Protein AF-A0A4Q5P5F1-F1 (afdb_monomer_lite)

Structure (mmCIF, N/CA/C/O backbone):
data_AF-A0A4Q5P5F1-F1
#
_entry.id   AF-A0A4Q5P5F1-F1
#
loop_
_atom_site.group_PDB
_atom_site.id
_atom_site.type_symbol
_atom_site.label_atom_id
_atom_site.label_alt_id
_atom_site.label_comp_id
_atom_site.label_asym_id
_atom_site.label_entity_id
_atom_site.label_seq_id
_atom_site.pdbx_PDB_ins_code
_atom_site.Cartn_x
_atom_site.Cartn_y
_atom_site.Cartn_z
_atom_site.occupancy
_atom_site.B_iso_or_equiv
_atom_site.auth_seq_id
_atom_site.auth_comp_id
_atom_site.auth_asym_id
_atom_site.auth_atom_id
_atom_site.pdbx_PDB_model_num
ATOM 1 N N . MET A 1 1 ? 15.126 -44.915 -47.347 1.00 36.88 1 MET A N 1
ATOM 2 C CA . MET A 1 1 ? 15.649 -43.570 -47.670 1.00 36.88 1 MET A CA 1
ATOM 3 C C . MET A 1 1 ? 14.589 -42.583 -47.190 1.00 36.88 1 MET A C 1
ATOM 5 O O . MET A 1 1 ? 13.527 -42.533 -47.782 1.00 36.88 1 MET A O 1
ATOM 9 N N . THR A 1 2 ? 14.628 -42.241 -45.898 1.00 42.84 2 THR A N 1
ATOM 10 C CA . THR A 1 2 ? 15.143 -40.966 -45.334 1.00 42.84 2 THR A CA 1
ATOM 11 C C . THR A 1 2 ? 14.173 -39.795 -45.497 1.00 42.84 2 THR A C 1
ATOM 13 O O . THR A 1 2 ? 14.060 -39.258 -46.590 1.00 42.84 2 THR A O 1
ATOM 16 N N . SER A 1 3 ? 13.513 -39.418 -44.395 1.00 47.50 3 SER A N 1
ATOM 17 C CA . SER A 1 3 ? 13.401 -38.039 -43.870 1.00 47.50 3 SER A CA 1
ATOM 18 C C . SER A 1 3 ? 12.331 -38.036 -42.772 1.00 47.50 3 SER A C 1
ATOM 20 O O . SER A 1 3 ? 11.160 -38.248 -43.053 1.00 47.50 3 SER A O 1
ATOM 22 N N . ALA A 1 4 ? 12.690 -38.095 -41.490 1.00 45.75 4 ALA A N 1
ATOM 23 C CA . ALA A 1 4 ? 13.256 -37.010 -40.681 1.00 45.75 4 ALA A CA 1
ATOM 24 C C . ALA A 1 4 ? 12.272 -35.843 -40.477 1.00 45.75 4 ALA A C 1
ATOM 26 O O . ALA A 1 4 ? 12.035 -35.047 -41.375 1.00 45.75 4 ALA A O 1
ATOM 27 N N . CYS A 1 5 ? 11.743 -35.796 -39.252 1.00 48.06 5 CYS A N 1
ATOM 28 C CA . CYS A 1 5 ? 11.515 -34.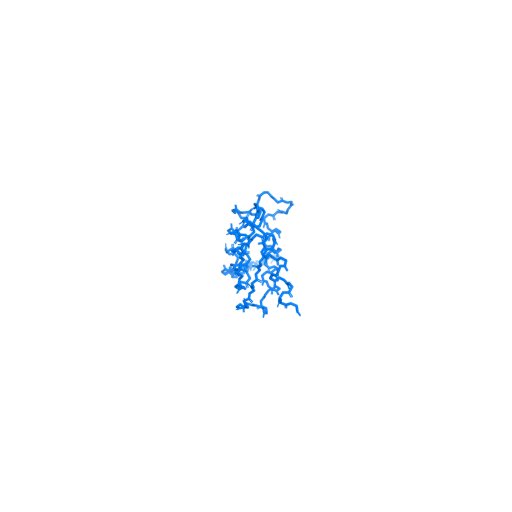615 -38.423 1.00 48.06 5 CYS A CA 1
ATOM 29 C C . CYS A 1 5 ? 10.981 -33.333 -39.078 1.00 48.06 5 CYS A C 1
ATOM 31 O O . CYS A 1 5 ? 11.735 -32.584 -39.687 1.00 48.06 5 CYS A O 1
ATOM 33 N N . ALA A 1 6 ? 9.755 -32.961 -38.707 1.00 47.84 6 ALA A N 1
ATOM 34 C CA . ALA A 1 6 ? 9.478 -31.596 -38.259 1.00 47.84 6 ALA A CA 1
ATOM 35 C C . ALA A 1 6 ? 8.237 -31.594 -37.354 1.00 47.84 6 ALA A C 1
ATOM 37 O O . ALA A 1 6 ? 7.108 -31.442 -37.815 1.00 47.84 6 ALA A O 1
ATOM 38 N N . LEU A 1 7 ? 8.457 -31.768 -36.045 1.00 49.72 7 LEU A N 1
ATOM 39 C CA . LEU A 1 7 ? 7.540 -31.236 -35.041 1.00 49.72 7 LEU A CA 1
ATOM 40 C C . LEU A 1 7 ? 7.530 -29.714 -35.211 1.00 49.72 7 LEU A C 1
ATOM 42 O O . LEU A 1 7 ? 8.457 -29.039 -34.769 1.00 49.72 7 LEU A O 1
ATOM 46 N N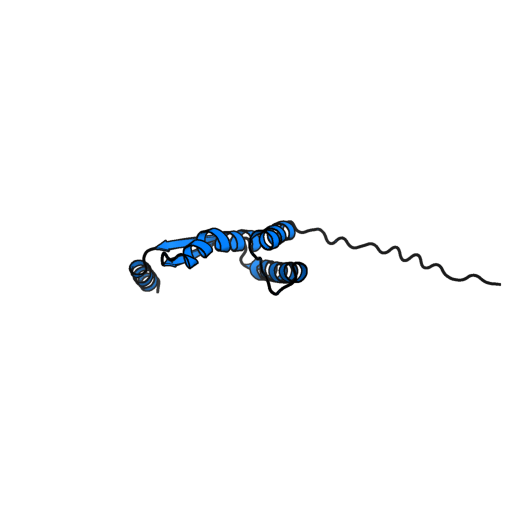 . ILE A 1 8 ? 6.487 -29.165 -35.826 1.00 52.12 8 ILE A N 1
ATOM 47 C CA . ILE A 1 8 ? 6.161 -27.750 -35.653 1.00 52.12 8 ILE A CA 1
ATOM 48 C C . ILE A 1 8 ? 5.269 -27.686 -34.416 1.00 52.12 8 ILE A C 1
ATOM 50 O O . ILE A 1 8 ? 4.043 -27.663 -34.496 1.00 52.12 8 ILE A O 1
ATOM 54 N N . ALA A 1 9 ? 5.907 -27.729 -33.247 1.00 49.53 9 ALA A N 1
ATOM 55 C CA . ALA A 1 9 ? 5.296 -27.246 -32.022 1.00 49.53 9 ALA A CA 1
ATOM 56 C C . ALA A 1 9 ? 5.179 -25.726 -32.172 1.00 49.53 9 ALA A C 1
ATOM 58 O O . ALA A 1 9 ? 6.114 -24.986 -31.877 1.00 49.53 9 ALA A O 1
ATOM 59 N N . ALA A 1 10 ? 4.050 -25.268 -32.716 1.00 53.56 10 ALA A N 1
ATOM 60 C CA . ALA A 1 10 ? 3.675 -23.868 -32.656 1.00 53.56 10 ALA A CA 1
ATOM 61 C C . ALA A 1 10 ? 3.496 -23.522 -31.175 1.00 53.56 10 ALA A C 1
ATOM 63 O O . ALA A 1 10 ? 2.498 -23.873 -30.546 1.00 53.56 10 ALA A O 1
ATOM 64 N N . THR A 1 11 ? 4.518 -22.896 -30.605 1.00 52.44 11 THR A N 1
ATOM 65 C CA . THR A 1 11 ? 4.486 -22.264 -29.296 1.00 52.44 11 THR A CA 1
ATOM 66 C C . THR A 1 11 ? 3.429 -21.171 -29.334 1.00 52.44 11 THR A C 1
ATOM 68 O O . THR A 1 11 ? 3.685 -20.029 -29.709 1.00 52.44 11 THR A O 1
ATOM 71 N N . ALA A 1 12 ? 2.208 -21.527 -28.942 1.00 48.75 12 ALA A N 1
ATOM 72 C CA . ALA A 1 12 ? 1.259 -20.559 -28.440 1.00 48.75 12 ALA A CA 1
ATOM 73 C C . ALA A 1 12 ? 1.913 -19.926 -27.207 1.00 48.75 12 ALA A C 1
ATOM 75 O O . ALA A 1 12 ? 1.920 -20.514 -26.125 1.00 48.75 12 ALA A O 1
ATOM 76 N N . LEU A 1 13 ? 2.530 -18.753 -27.383 1.00 48.81 13 LEU A N 1
ATOM 77 C CA . LEU A 1 13 ? 2.765 -17.860 -26.263 1.00 48.81 13 LEU A CA 1
ATOM 78 C C . LEU A 1 13 ? 1.389 -17.597 -25.661 1.00 48.81 13 LEU A C 1
ATOM 80 O O . LEU A 1 13 ? 0.581 -16.853 -26.213 1.00 48.81 13 LEU A O 1
ATOM 84 N N . LEU A 1 14 ? 1.120 -18.270 -24.547 1.00 44.38 14 LEU A N 1
ATOM 85 C CA . LEU A 1 14 ? 0.078 -17.915 -23.607 1.00 44.38 14 LEU A CA 1
ATOM 86 C C . LEU A 1 14 ? 0.414 -16.506 -23.113 1.00 44.38 14 LEU A C 1
ATOM 88 O O . LEU A 1 14 ? 1.074 -16.334 -22.091 1.00 44.38 14 LEU A O 1
ATOM 92 N N . ALA A 1 15 ? 0.003 -15.489 -23.867 1.00 53.59 15 ALA A N 1
ATOM 93 C CA . ALA A 1 15 ? -0.200 -14.168 -23.316 1.00 53.59 15 ALA A CA 1
ATOM 94 C C . ALA A 1 15 ? -1.322 -14.339 -22.290 1.00 53.59 15 ALA A C 1
ATOM 96 O O . ALA A 1 15 ? -2.503 -14.366 -22.638 1.00 53.59 15 ALA A O 1
ATOM 97 N N . ALA A 1 16 ? -0.936 -14.579 -21.034 1.00 52.88 16 ALA A N 1
ATOM 98 C CA . ALA A 1 16 ? -1.862 -14.506 -19.923 1.00 52.88 16 ALA A CA 1
ATOM 99 C C . ALA A 1 16 ? -2.575 -13.148 -20.033 1.00 52.88 16 ALA A C 1
ATOM 101 O O . ALA A 1 16 ? -1.907 -12.146 -20.308 1.00 52.88 16 ALA A O 1
ATOM 102 N N . PRO A 1 17 ? -3.910 -13.101 -19.909 1.00 46.19 17 PRO A N 1
ATOM 103 C CA . PRO A 1 17 ? -4.631 -11.845 -20.011 1.00 46.19 17 PRO A CA 1
ATOM 104 C C . PRO A 1 17 ? -4.048 -10.886 -18.975 1.00 46.19 17 PRO A C 1
ATOM 106 O O . PRO A 1 17 ? -4.037 -11.212 -17.788 1.00 46.19 17 PRO A O 1
ATOM 109 N N . ALA A 1 18 ? -3.535 -9.741 -19.433 1.00 50.78 18 ALA A N 1
ATOM 110 C CA . ALA A 1 18 ? -3.104 -8.673 -18.544 1.00 50.78 18 ALA A CA 1
ATOM 111 C C . ALA A 1 18 ? -4.305 -8.314 -17.668 1.00 50.78 18 ALA A C 1
ATOM 113 O O . ALA A 1 18 ? -5.340 -7.864 -18.177 1.00 50.78 18 ALA A O 1
ATOM 114 N N . LYS A 1 19 ? -4.215 -8.595 -16.369 1.00 65.06 19 LYS A N 1
ATOM 115 C CA . LYS A 1 19 ? -5.280 -8.212 -15.450 1.00 65.06 19 LYS A CA 1
ATOM 116 C C . LYS A 1 19 ? -5.225 -6.695 -15.318 1.00 65.06 19 LYS A C 1
ATOM 118 O O . LYS A 1 19 ? -4.144 -6.118 -15.289 1.00 65.06 19 LYS A O 1
ATOM 123 N N . ALA A 1 20 ? -6.378 -6.032 -15.243 1.00 62.62 20 ALA A N 1
ATOM 124 C CA . ALA A 1 20 ? -6.428 -4.581 -15.031 1.00 62.62 20 ALA A CA 1
ATOM 125 C C . ALA A 1 20 ? -5.612 -4.149 -13.791 1.00 62.62 20 ALA A C 1
ATOM 127 O O . ALA A 1 20 ? -5.021 -3.072 -13.780 1.00 62.62 20 ALA A O 1
ATOM 128 N N . ASP A 1 21 ? -5.514 -5.039 -12.801 1.00 73.75 21 ASP A N 1
ATOM 129 C CA . ASP A 1 21 ? -4.716 -4.870 -11.586 1.00 73.75 21 ASP A CA 1
ATOM 130 C C . ASP A 1 21 ? -3.200 -4.785 -11.874 1.00 73.75 21 ASP A C 1
ATOM 132 O O . ASP A 1 21 ? -2.485 -4.042 -11.203 1.00 73.75 21 ASP A O 1
ATOM 136 N N . ASP A 1 22 ? -2.707 -5.449 -12.927 1.00 83.94 22 ASP A N 1
ATOM 137 C CA . ASP A 1 22 ? -1.284 -5.457 -13.293 1.00 83.94 22 ASP A CA 1
ATOM 138 C C . ASP A 1 22 ? -0.819 -4.083 -13.788 1.00 83.94 22 ASP A C 1
ATOM 140 O O . ASP A 1 22 ? 0.292 -3.653 -13.483 1.00 83.94 22 ASP A O 1
ATOM 144 N N . ALA A 1 23 ? -1.671 -3.357 -14.519 1.00 91.69 23 ALA A N 1
ATOM 145 C CA . ALA A 1 23 ? -1.350 -2.016 -15.006 1.00 91.69 23 ALA A CA 1
ATOM 146 C C . ALA A 1 23 ? -1.255 -1.001 -13.855 1.00 91.69 23 ALA A C 1
ATOM 148 O O . ALA A 1 23 ? -0.365 -0.147 -13.844 1.00 91.69 23 ALA A O 1
ATOM 149 N N . THR A 1 24 ? -2.145 -1.118 -12.866 1.00 93.75 24 THR A N 1
ATOM 150 C CA . THR A 1 24 ? -2.116 -0.303 -11.646 1.00 93.75 24 THR A CA 1
ATOM 151 C C . THR A 1 24 ? -0.855 -0.584 -10.836 1.00 93.75 24 THR A C 1
ATOM 153 O O . THR A 1 24 ? -0.148 0.352 -10.467 1.00 93.75 24 THR A O 1
ATOM 156 N N . ILE A 1 25 ? -0.527 -1.859 -10.609 1.00 95.62 25 ILE A N 1
ATOM 157 C CA . ILE A 1 25 ? 0.691 -2.259 -9.894 1.00 95.62 25 ILE A CA 1
ATOM 158 C C . ILE A 1 25 ? 1.938 -1.746 -10.623 1.00 95.62 25 ILE A C 1
ATOM 160 O O . ILE A 1 25 ? 2.809 -1.137 -10.001 1.00 95.62 25 ILE A O 1
ATOM 164 N N . GLN A 1 26 ? 2.008 -1.929 -11.943 1.00 95.69 26 GLN A N 1
ATOM 165 C CA . GLN A 1 26 ? 3.153 -1.502 -12.745 1.00 95.69 26 GLN A CA 1
ATOM 166 C C . GLN A 1 26 ? 3.377 0.013 -12.661 1.00 95.69 26 GLN A C 1
ATOM 168 O O . GLN A 1 26 ? 4.510 0.457 -12.487 1.00 95.69 26 GLN A O 1
ATOM 173 N N . LYS A 1 27 ? 2.301 0.810 -12.698 1.00 96.31 27 LYS A N 1
ATOM 174 C CA . LYS A 1 27 ? 2.373 2.265 -12.508 1.00 96.31 27 LYS A CA 1
ATOM 175 C C . LYS A 1 27 ? 3.040 2.628 -11.179 1.00 96.31 27 LYS A C 1
ATOM 177 O O . LYS A 1 27 ? 3.933 3.468 -11.179 1.00 96.31 27 LYS A O 1
ATOM 182 N N . TRP A 1 28 ? 2.636 2.003 -10.072 1.00 97.69 28 TRP A N 1
ATOM 183 C CA . TRP A 1 28 ? 3.210 2.282 -8.749 1.00 97.69 28 TRP A CA 1
ATOM 184 C C . TRP A 1 28 ? 4.672 1.837 -8.628 1.00 97.69 28 TRP A C 1
ATOM 186 O O . TRP A 1 28 ? 5.489 2.570 -8.067 1.00 97.69 28 TRP A O 1
ATOM 196 N N . ILE A 1 29 ? 5.027 0.690 -9.219 1.00 97.50 29 ILE A N 1
ATOM 197 C CA . ILE A 1 29 ? 6.422 0.229 -9.317 1.00 97.50 29 ILE A CA 1
ATOM 198 C C . ILE A 1 29 ? 7.283 1.251 -10.056 1.00 97.50 29 ILE A C 1
ATOM 200 O O . ILE A 1 29 ? 8.415 1.511 -9.649 1.00 97.50 29 ILE A O 1
ATOM 204 N N . ASP A 1 30 ? 6.769 1.811 -11.149 1.00 96.50 30 ASP A N 1
ATOM 205 C CA . ASP A 1 30 ? 7.527 2.727 -11.997 1.00 96.50 30 ASP A CA 1
ATOM 206 C C . ASP A 1 30 ? 7.614 4.146 -11.430 1.00 96.50 30 ASP A C 1
ATOM 208 O O . ASP A 1 30 ? 8.610 4.822 -11.688 1.00 96.50 30 ASP A O 1
ATOM 212 N N . SER A 1 31 ? 6.603 4.601 -10.679 1.00 96.12 31 SER A N 1
ATOM 213 C CA . SER A 1 31 ? 6.534 5.981 -10.189 1.00 96.12 31 SER A CA 1
ATOM 214 C C . SER A 1 31 ? 7.011 6.179 -8.755 1.00 96.12 31 SER A C 1
ATOM 216 O O . SER A 1 31 ? 7.598 7.216 -8.474 1.00 96.12 31 SER A O 1
ATOM 218 N N . GLU A 1 32 ? 6.724 5.238 -7.853 1.00 97.00 32 GLU A N 1
ATOM 219 C CA . GLU A 1 32 ? 6.850 5.467 -6.405 1.00 97.00 32 GLU A CA 1
ATOM 220 C C . GLU A 1 32 ? 7.803 4.483 -5.724 1.00 97.00 32 GLU A C 1
ATOM 222 O O . GLU A 1 32 ? 8.580 4.869 -4.860 1.00 97.00 32 GLU A O 1
ATOM 227 N N . PHE A 1 33 ? 7.801 3.209 -6.121 1.00 96.19 33 PHE A N 1
ATOM 228 C CA . PHE A 1 33 ? 8.563 2.170 -5.414 1.00 96.19 33 PHE A CA 1
ATOM 229 C C . PHE A 1 33 ? 10.012 2.028 -5.900 1.00 96.19 33 PHE A C 1
ATOM 231 O O . PHE A 1 33 ? 10.561 0.925 -5.942 1.00 96.19 33 PHE A O 1
ATOM 238 N N . GLN A 1 34 ? 10.643 3.145 -6.277 1.00 96.19 34 GLN A N 1
ATOM 239 C CA . GLN A 1 34 ? 12.053 3.203 -6.667 1.00 96.19 34 GLN A CA 1
ATOM 240 C C . GLN A 1 34 ? 12.845 4.186 -5.792 1.00 96.19 34 GLN A C 1
ATOM 242 O O . GLN A 1 34 ? 12.338 5.261 -5.476 1.00 96.19 34 GLN A O 1
ATOM 247 N N . PRO A 1 35 ? 14.117 3.881 -5.469 1.00 96.44 35 PRO A N 1
ATOM 248 C CA . PRO A 1 35 ? 14.870 2.677 -5.841 1.00 96.44 35 PRO A CA 1
ATOM 249 C C . PRO A 1 35 ? 14.456 1.441 -5.025 1.00 96.44 35 PRO A C 1
ATOM 251 O O . PRO A 1 35 ? 14.023 1.559 -3.884 1.00 96.44 35 PRO A O 1
ATOM 254 N N . SER A 1 36 ? 14.637 0.247 -5.593 1.00 96.69 36 SER A N 1
ATOM 255 C CA . SER A 1 36 ? 14.357 -1.023 -4.913 1.00 96.69 36 SER A CA 1
ATOM 256 C C . SER A 1 36 ? 15.518 -2.004 -5.047 1.00 96.69 36 SER A C 1
ATOM 258 O O . SER A 1 36 ? 16.260 -1.990 -6.029 1.00 96.69 36 SER A O 1
ATOM 260 N N . THR A 1 37 ? 15.662 -2.881 -4.053 1.00 97.38 37 THR A N 1
ATOM 261 C CA . THR A 1 37 ? 16.573 -4.033 -4.108 1.00 97.38 37 THR A CA 1
ATOM 262 C C . THR A 1 37 ? 16.042 -5.146 -5.010 1.00 97.38 37 THR A C 1
ATOM 264 O O . THR A 1 37 ? 16.817 -5.985 -5.468 1.00 97.38 37 THR A O 1
ATOM 267 N N . LEU A 1 38 ? 14.734 -5.158 -5.279 1.00 97.38 38 LEU A N 1
ATOM 268 C CA . LEU A 1 38 ? 14.084 -6.114 -6.165 1.00 97.38 38 LEU A CA 1
ATOM 269 C C . LEU A 1 38 ? 14.074 -5.605 -7.607 1.00 97.38 38 LEU A C 1
ATOM 271 O O . LEU A 1 38 ? 13.838 -4.423 -7.876 1.00 97.38 38 LEU A O 1
ATOM 275 N N . SER A 1 39 ? 14.232 -6.525 -8.562 1.00 97.38 39 SER A N 1
ATOM 276 C CA . SER A 1 39 ? 13.970 -6.214 -9.967 1.00 97.38 39 SER A CA 1
ATOM 277 C C . SER A 1 39 ? 12.500 -5.813 -10.154 1.00 97.38 39 SER A C 1
ATOM 279 O O . SER A 1 39 ? 11.633 -6.261 -9.404 1.00 97.38 39 SER A O 1
ATOM 281 N N . LYS A 1 40 ? 12.175 -5.005 -11.172 1.00 96.12 40 LYS A N 1
ATOM 282 C CA . LYS A 1 40 ? 10.771 -4.636 -11.452 1.00 96.12 40 LYS A CA 1
ATOM 283 C C . LYS A 1 40 ? 9.872 -5.858 -11.668 1.00 96.12 40 LYS A C 1
ATOM 285 O O . LYS A 1 40 ? 8.722 -5.857 -11.247 1.00 96.12 40 LYS A O 1
ATOM 290 N N . ALA A 1 41 ? 10.409 -6.913 -12.286 1.00 95.06 41 ALA A N 1
ATOM 291 C CA . ALA A 1 41 ? 9.680 -8.159 -12.494 1.00 95.06 41 ALA A CA 1
ATOM 292 C C . ALA A 1 41 ? 9.373 -8.880 -11.173 1.00 95.06 41 ALA A C 1
ATOM 294 O O . ALA A 1 41 ? 8.309 -9.480 -11.041 1.00 95.06 41 ALA A O 1
ATOM 295 N N . ASP A 1 42 ? 10.278 -8.819 -10.195 1.00 97.38 42 ASP A N 1
ATOM 296 C CA . ASP A 1 42 ? 10.050 -9.428 -8.883 1.00 97.38 42 ASP A CA 1
ATOM 297 C C . ASP A 1 42 ? 9.140 -8.561 -8.008 1.00 97.38 42 ASP A C 1
ATOM 299 O O . ASP A 1 42 ? 8.273 -9.105 -7.334 1.00 97.38 42 ASP A O 1
ATOM 303 N N . GLN A 1 43 ? 9.230 -7.229 -8.107 1.00 97.56 43 GLN A N 1
ATOM 304 C CA . GLN A 1 43 ? 8.256 -6.317 -7.491 1.00 97.56 43 GLN A CA 1
ATOM 305 C C . GLN A 1 43 ? 6.836 -6.568 -8.015 1.00 97.56 43 GLN A C 1
ATOM 307 O O . GLN A 1 43 ? 5.889 -6.600 -7.233 1.00 97.56 43 GLN A O 1
ATOM 312 N N . LEU A 1 44 ? 6.680 -6.789 -9.326 1.00 96.19 44 LEU A N 1
ATOM 313 C CA . LEU A 1 44 ? 5.380 -7.099 -9.923 1.00 96.19 44 LEU A CA 1
ATOM 314 C C . LEU A 1 44 ? 4.805 -8.395 -9.346 1.00 96.19 44 LEU A C 1
ATOM 316 O O . LEU A 1 44 ? 3.650 -8.410 -8.935 1.00 96.19 44 LEU A O 1
ATOM 320 N N . LYS A 1 45 ? 5.613 -9.458 -9.249 1.00 96.00 45 LYS A N 1
ATOM 321 C CA . LYS A 1 45 ? 5.181 -10.729 -8.645 1.00 96.00 45 LYS A CA 1
ATOM 322 C C . LYS A 1 45 ? 4.800 -10.567 -7.174 1.00 96.00 45 LYS A C 1
ATOM 324 O O . LYS A 1 45 ? 3.784 -11.117 -6.758 1.00 96.00 45 LYS A O 1
ATOM 329 N N . GLU A 1 46 ? 5.593 -9.821 -6.406 1.00 96.69 46 GLU A N 1
ATOM 330 C CA . GLU A 1 46 ? 5.344 -9.557 -4.984 1.00 96.69 46 GLU A CA 1
ATOM 331 C C . GLU A 1 46 ? 4.009 -8.829 -4.792 1.00 96.69 46 GLU A C 1
ATOM 333 O O . GLU A 1 46 ? 3.154 -9.260 -4.021 1.00 96.69 46 GLU A O 1
ATOM 338 N N . LEU A 1 47 ? 3.775 -7.761 -5.557 1.00 96.25 47 LEU A N 1
ATOM 339 C CA . LEU A 1 47 ? 2.548 -6.974 -5.456 1.00 96.25 47 LEU A CA 1
ATOM 340 C C . LEU A 1 47 ? 1.327 -7.702 -6.033 1.00 96.25 47 LEU A C 1
ATOM 342 O O . LEU A 1 47 ? 0.223 -7.526 -5.524 1.00 96.25 47 LEU A O 1
ATOM 346 N N . GLN A 1 48 ? 1.501 -8.570 -7.032 1.00 95.69 48 GLN A N 1
ATOM 347 C CA . GLN A 1 48 ? 0.445 -9.478 -7.497 1.00 95.69 48 GLN A CA 1
ATOM 348 C C . GLN A 1 48 ? 0.069 -10.501 -6.422 1.00 95.69 48 GLN A C 1
ATOM 350 O O . GLN A 1 48 ? -1.116 -10.767 -6.208 1.00 95.69 48 GLN A O 1
ATOM 355 N N . TRP A 1 49 ? 1.059 -11.074 -5.730 1.00 95.81 49 TRP A N 1
ATOM 356 C CA . TRP A 1 49 ? 0.816 -11.944 -4.581 1.00 95.81 49 TRP A CA 1
ATOM 357 C C . TRP A 1 49 ? 0.078 -11.188 -3.472 1.00 95.81 49 TRP A C 1
ATOM 359 O O . TRP A 1 49 ? -0.919 -11.692 -2.952 1.00 95.81 49 TRP A O 1
ATOM 369 N N . TYR A 1 50 ? 0.505 -9.962 -3.175 1.00 96.06 50 TYR A N 1
ATOM 370 C CA . TYR A 1 50 ? -0.112 -9.105 -2.169 1.00 96.06 50 TYR A CA 1
ATOM 371 C C . TYR A 1 50 ? -1.574 -8.767 -2.498 1.00 96.06 50 TYR A C 1
ATOM 373 O O . TYR A 1 50 ? -2.460 -8.973 -1.668 1.00 96.06 50 TYR A O 1
ATOM 381 N N . ALA A 1 51 ? -1.852 -8.328 -3.730 1.00 95.56 51 ALA A N 1
ATOM 382 C CA . ALA A 1 51 ? -3.207 -8.047 -4.205 1.00 95.56 51 ALA A CA 1
ATOM 383 C C . ALA A 1 51 ? -4.104 -9.289 -4.117 1.00 95.56 51 ALA A C 1
ATOM 385 O O . ALA A 1 51 ? -5.235 -9.211 -3.636 1.00 95.56 51 ALA A O 1
ATOM 386 N N . LYS A 1 52 ? -3.576 -10.458 -4.503 1.00 95.19 52 LYS A N 1
ATOM 387 C CA . LYS A 1 52 ? -4.292 -11.733 -4.403 1.00 95.19 52 LYS A CA 1
ATOM 388 C C . LYS A 1 52 ? -4.613 -12.105 -2.955 1.00 95.19 52 LYS A C 1
ATOM 390 O O . LYS A 1 52 ? -5.716 -12.557 -2.669 1.00 95.19 52 LYS A O 1
ATOM 395 N N . ALA A 1 53 ? -3.671 -11.917 -2.033 1.00 96.38 53 ALA A N 1
ATOM 396 C CA . ALA A 1 53 ? -3.894 -12.181 -0.612 1.00 96.38 53 ALA A CA 1
ATOM 397 C C . ALA A 1 53 ? -4.982 -11.269 -0.014 1.00 96.38 53 ALA A C 1
ATOM 399 O O . ALA A 1 53 ? -5.686 -11.676 0.910 1.00 96.38 53 ALA A O 1
ATOM 400 N N . ALA A 1 54 ? -5.149 -10.065 -0.565 1.00 96.31 54 ALA A N 1
ATOM 401 C CA . ALA A 1 54 ? -6.160 -9.105 -0.140 1.00 96.31 54 ALA A CA 1
ATOM 402 C C . ALA A 1 54 ? -7.559 -9.338 -0.748 1.00 96.31 54 ALA A C 1
ATOM 404 O O . ALA A 1 54 ? -8.518 -8.725 -0.278 1.00 96.31 54 ALA A O 1
ATOM 405 N N . GLU A 1 55 ? -7.713 -10.229 -1.739 1.00 95.62 55 GLU A N 1
ATOM 406 C CA . GLU A 1 55 ? -8.993 -10.499 -2.422 1.00 95.62 55 GLU A CA 1
ATOM 407 C C . GLU A 1 55 ? -10.191 -10.718 -1.469 1.00 95.62 55 GLU A C 1
ATOM 409 O O . GLU A 1 55 ? -11.242 -10.122 -1.726 1.00 95.62 55 GLU A O 1
ATOM 414 N N . PRO A 1 56 ? -10.082 -11.482 -0.356 1.00 97.25 56 PRO A N 1
ATOM 415 C CA . PRO A 1 56 ? -11.204 -11.700 0.566 1.00 97.25 56 PRO A CA 1
ATOM 416 C C . PRO A 1 56 ? -11.707 -10.432 1.266 1.00 97.25 56 PRO A C 1
ATOM 418 O O . PRO A 1 56 ? -12.818 -10.419 1.790 1.00 97.25 56 PRO A O 1
ATOM 421 N N . PHE A 1 57 ? -10.892 -9.378 1.295 1.00 97.06 57 PHE A N 1
ATOM 422 C CA . PHE A 1 57 ? -11.164 -8.133 2.009 1.00 97.06 57 PHE A CA 1
ATOM 423 C C . PHE A 1 57 ? -11.534 -6.985 1.068 1.00 97.06 57 PHE A C 1
ATOM 425 O O . PHE A 1 57 ? -11.721 -5.853 1.513 1.00 97.06 57 PHE A O 1
ATOM 432 N N . LYS A 1 58 ? -11.649 -7.240 -0.237 1.00 95.31 58 LYS A N 1
ATOM 433 C CA . LYS A 1 58 ? -11.991 -6.206 -1.216 1.00 95.31 58 LYS A CA 1
ATOM 434 C C . LYS A 1 58 ? -13.311 -5.519 -0.847 1.00 95.31 58 LYS A C 1
ATOM 436 O O . LYS A 1 58 ? -14.324 -6.173 -0.611 1.00 95.31 58 LYS A O 1
ATOM 441 N N . GLY A 1 59 ? -13.303 -4.188 -0.812 1.00 95.12 59 GLY A N 1
ATOM 442 C CA . GLY A 1 59 ? -14.441 -3.367 -0.391 1.00 95.12 59 GLY A CA 1
ATOM 443 C C . GLY A 1 59 ? -14.568 -3.147 1.121 1.00 95.12 59 GLY A C 1
ATOM 444 O O . GLY A 1 59 ? -15.403 -2.336 1.519 1.00 95.12 59 GLY A O 1
ATOM 445 N N . MET A 1 60 ? -13.743 -3.801 1.947 1.00 97.88 60 MET A N 1
ATOM 446 C CA . MET A 1 60 ? -13.645 -3.517 3.381 1.00 97.88 60 MET A CA 1
ATOM 447 C C . MET A 1 60 ? -13.200 -2.073 3.609 1.00 97.88 60 MET A C 1
ATOM 449 O O . MET A 1 60 ? -12.374 -1.544 2.865 1.00 97.88 60 MET A O 1
ATOM 453 N N . GLU A 1 61 ? -13.742 -1.447 4.649 1.00 97.62 61 GLU A N 1
ATOM 454 C CA . GLU A 1 61 ? -13.372 -0.099 5.069 1.00 97.62 61 GLU A CA 1
ATOM 455 C C . GLU A 1 61 ? -12.468 -0.179 6.295 1.00 97.62 61 GLU A C 1
ATOM 457 O O . GLU A 1 61 ? -12.831 -0.769 7.312 1.00 97.62 61 GLU A O 1
ATOM 462 N N . ILE A 1 62 ? -11.275 0.402 6.182 1.00 96.12 62 ILE A N 1
ATOM 463 C CA . ILE A 1 62 ? -10.296 0.494 7.264 1.00 96.12 62 ILE A CA 1
ATOM 464 C C . ILE A 1 62 ? -10.055 1.974 7.544 1.00 96.12 62 ILE A C 1
ATOM 466 O O . ILE A 1 62 ? -9.783 2.749 6.626 1.00 96.12 62 ILE A O 1
ATOM 470 N N . ASN A 1 63 ? -10.125 2.356 8.817 1.00 94.50 63 ASN A N 1
ATOM 471 C CA . ASN A 1 63 ? -9.755 3.689 9.274 1.00 94.50 63 ASN A CA 1
ATOM 472 C C . ASN A 1 63 ? -8.450 3.598 10.064 1.00 94.50 63 ASN A C 1
ATOM 474 O O . ASN A 1 63 ? -8.362 2.841 11.029 1.00 94.50 63 ASN A O 1
ATOM 478 N N . VAL A 1 64 ? -7.460 4.382 9.659 1.00 94.56 64 VAL A N 1
ATOM 479 C CA . VAL A 1 64 ? -6.177 4.545 10.343 1.00 94.56 64 VAL A CA 1
ATOM 480 C C . VAL A 1 64 ? -6.072 5.986 10.807 1.00 94.56 64 VAL A C 1
ATOM 482 O O . VAL A 1 64 ? -6.473 6.913 10.103 1.00 94.56 64 VAL A O 1
ATOM 485 N N . VAL A 1 65 ? -5.547 6.170 12.010 1.00 93.69 65 VAL A N 1
ATOM 486 C CA . VAL A 1 65 ? -5.281 7.482 12.586 1.00 93.69 65 VAL A CA 1
ATOM 487 C C . VAL A 1 65 ? -3.829 7.499 13.023 1.00 93.69 65 VAL A C 1
ATOM 489 O O . VAL A 1 65 ? -3.408 6.604 13.754 1.00 93.69 65 VAL A O 1
ATOM 492 N N . SER A 1 66 ? -3.091 8.516 12.596 1.00 94.75 66 SER A N 1
ATOM 493 C CA . SER A 1 66 ? -1.687 8.692 12.963 1.00 94.75 66 SER A CA 1
ATOM 494 C C . SER A 1 66 ? -1.403 10.115 13.434 1.00 94.75 66 SER A C 1
ATOM 496 O O . SER A 1 66 ? -2.175 11.043 13.183 1.00 94.75 66 SER A O 1
ATOM 498 N N . GLU A 1 67 ? -0.271 10.290 14.113 1.00 95.62 67 GLU A N 1
ATOM 499 C CA . GLU A 1 67 ? 0.249 11.612 14.461 1.00 95.62 67 GLU A CA 1
ATOM 500 C C . GLU A 1 67 ? 0.635 12.405 13.200 1.00 95.62 67 GLU A C 1
ATOM 502 O O . GLU A 1 67 ? 1.067 11.834 12.197 1.00 95.62 67 GLU A O 1
ATOM 507 N N . THR A 1 68 ? 0.535 13.729 13.256 1.00 95.25 68 THR A N 1
ATOM 508 C CA . THR A 1 68 ? 0.972 14.642 12.195 1.00 95.25 68 THR A CA 1
ATOM 509 C C . THR A 1 68 ? 2.498 14.785 12.180 1.00 95.25 68 THR A C 1
ATOM 511 O O . THR A 1 68 ? 3.052 15.761 12.679 1.00 95.25 68 THR A O 1
ATOM 514 N N . ILE A 1 69 ? 3.178 13.818 11.565 1.00 95.44 69 ILE A N 1
ATOM 515 C CA . ILE A 1 69 ? 4.608 13.881 11.232 1.00 95.44 69 ILE A CA 1
ATOM 516 C C . ILE A 1 69 ? 4.810 13.622 9.738 1.00 95.44 69 ILE A C 1
ATOM 518 O O . ILE A 1 69 ? 3.972 13.002 9.083 1.00 95.44 69 ILE A O 1
ATOM 522 N N . THR A 1 70 ? 5.947 14.054 9.196 1.00 97.25 70 THR A N 1
ATOM 523 C CA . THR A 1 70 ? 6.243 13.985 7.753 1.00 97.25 70 THR A CA 1
ATOM 524 C C . THR A 1 70 ? 6.144 12.571 7.175 1.00 97.25 70 THR A C 1
ATOM 526 O O . THR A 1 70 ? 5.669 12.395 6.054 1.00 97.25 70 THR A O 1
ATOM 529 N N . THR A 1 71 ? 6.533 11.547 7.939 1.00 97.25 71 THR A N 1
ATOM 530 C CA . THR A 1 71 ? 6.393 10.143 7.523 1.00 97.25 71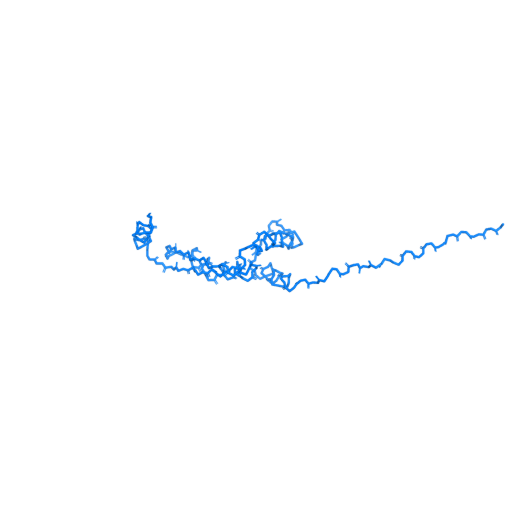 THR A CA 1
ATOM 531 C C . THR A 1 71 ? 4.927 9.754 7.344 1.00 97.25 71 THR A C 1
ATOM 533 O O . THR A 1 71 ? 4.553 9.222 6.302 1.00 97.25 71 THR A O 1
ATOM 536 N N . HIS A 1 72 ? 4.071 10.077 8.314 1.00 97.50 72 HIS A N 1
ATOM 537 C CA . HIS A 1 72 ? 2.648 9.750 8.236 1.00 97.50 72 HIS A CA 1
ATOM 538 C C . HIS A 1 72 ? 1.919 10.589 7.179 1.00 97.50 72 HIS A C 1
ATOM 540 O O . HIS A 1 72 ? 0.952 10.122 6.582 1.00 97.50 72 HIS A O 1
ATOM 546 N N . GLU A 1 73 ? 2.388 11.806 6.887 1.00 97.12 73 GLU A N 1
ATOM 547 C CA . GLU A 1 73 ? 1.887 12.578 5.746 1.00 97.12 73 GLU A CA 1
ATOM 548 C C . GLU A 1 73 ? 2.133 11.860 4.421 1.00 97.12 73 GLU A C 1
ATOM 550 O O . GLU A 1 73 ? 1.235 11.808 3.577 1.00 97.12 73 GLU A O 1
ATOM 555 N N . TYR A 1 74 ? 3.322 11.285 4.244 1.00 97.62 74 TYR A N 1
ATOM 556 C CA . TYR A 1 74 ? 3.636 10.478 3.071 1.00 97.62 74 TYR A CA 1
ATOM 557 C C . TYR A 1 74 ? 2.787 9.200 3.017 1.00 97.62 74 TYR A C 1
ATOM 559 O O . TYR A 1 74 ? 2.190 8.895 1.983 1.00 97.62 74 TYR A O 1
ATOM 567 N N . GLU A 1 75 ? 2.658 8.486 4.134 1.00 97.81 75 GLU A N 1
ATOM 568 C CA . GLU A 1 75 ? 1.827 7.283 4.216 1.00 97.81 75 GLU A CA 1
ATOM 569 C C . GLU A 1 75 ? 0.361 7.573 3.871 1.00 97.81 75 GLU A C 1
ATOM 571 O O . GLU A 1 75 ? -0.207 6.913 3.001 1.00 97.81 75 GLU A O 1
ATOM 576 N N . SER A 1 76 ? -0.227 8.606 4.478 1.00 97.50 76 SER A N 1
ATOM 577 C CA . SER A 1 76 ? -1.633 8.981 4.289 1.00 97.50 76 SER A CA 1
ATOM 578 C C . SER A 1 76 ? -1.925 9.457 2.867 1.00 97.50 76 SER A C 1
ATOM 580 O O . SER A 1 76 ? -2.948 9.098 2.279 1.00 97.50 76 SER A O 1
ATOM 582 N N . ARG A 1 77 ? -1.023 10.243 2.269 1.00 96.75 77 ARG A N 1
ATOM 583 C CA . ARG A 1 77 ? -1.248 10.838 0.941 1.00 96.75 77 ARG A CA 1
ATOM 584 C C . ARG A 1 77 ? -0.887 9.900 -0.206 1.00 96.75 77 ARG A C 1
ATOM 586 O O . ARG A 1 77 ? -1.528 9.962 -1.258 1.00 96.75 77 ARG A O 1
ATOM 593 N N . THR A 1 78 ? 0.124 9.057 -0.016 1.00 97.62 78 THR A N 1
ATOM 594 C CA . THR A 1 78 ? 0.716 8.248 -1.086 1.00 97.62 78 THR A CA 1
ATOM 595 C C . THR A 1 78 ? 0.457 6.766 -0.871 1.00 97.62 78 THR A C 1
ATOM 597 O O . THR A 1 78 ? -0.220 6.139 -1.692 1.00 97.62 78 THR A O 1
ATOM 600 N N . LEU A 1 79 ? 0.940 6.191 0.233 1.00 97.88 79 LEU A N 1
ATOM 601 C CA . LEU A 1 79 ? 0.875 4.740 0.433 1.00 97.88 79 LEU A CA 1
ATOM 602 C C . LEU A 1 79 ? -0.553 4.242 0.658 1.00 97.88 79 LEU A C 1
ATOM 604 O O . LEU A 1 79 ? -0.909 3.187 0.138 1.00 97.88 79 LEU A O 1
ATOM 608 N N . ALA A 1 80 ? -1.407 5.011 1.335 1.00 98.00 80 ALA A N 1
ATOM 609 C CA . ALA A 1 80 ? -2.804 4.639 1.535 1.00 98.00 80 ALA A CA 1
ATOM 610 C C . ALA A 1 80 ? -3.578 4.566 0.208 1.00 98.00 80 ALA A C 1
ATOM 612 O O . ALA A 1 80 ? -4.428 3.689 0.009 1.00 98.00 80 ALA A O 1
ATOM 613 N N . LYS A 1 81 ? -3.235 5.452 -0.736 1.00 97.44 81 LYS A N 1
ATOM 614 C CA . LYS A 1 81 ? -3.774 5.436 -2.096 1.00 97.44 81 LYS A CA 1
ATOM 615 C C . LYS A 1 81 ? -3.273 4.221 -2.871 1.00 97.44 81 LYS A C 1
ATOM 617 O O . LYS A 1 81 ? -4.093 3.510 -3.445 1.00 97.44 81 LYS A O 1
ATOM 622 N N . ALA A 1 82 ? -1.967 3.955 -2.849 1.00 97.44 82 ALA A N 1
ATOM 623 C CA . ALA A 1 82 ? -1.388 2.783 -3.503 1.00 97.44 82 ALA A CA 1
ATOM 624 C C . ALA A 1 82 ? -2.005 1.482 -2.971 1.00 97.44 82 ALA A C 1
ATOM 626 O O . ALA A 1 82 ? -2.457 0.645 -3.748 1.00 97.44 82 ALA A O 1
ATOM 627 N N . PHE A 1 83 ? -2.117 1.354 -1.648 1.00 97.69 83 PHE A N 1
ATOM 628 C CA . PHE A 1 83 ? -2.767 0.226 -0.989 1.00 97.69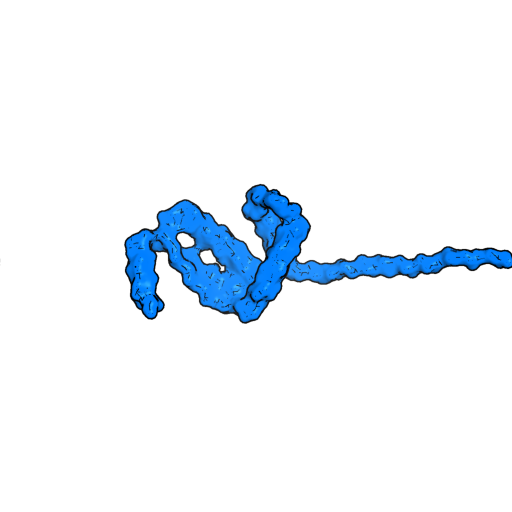 83 PHE A CA 1
ATOM 629 C C . PHE A 1 83 ? -4.208 0.039 -1.469 1.00 97.69 83 PHE A C 1
ATOM 631 O O . PHE A 1 83 ? -4.583 -1.067 -1.864 1.00 97.69 83 PHE A O 1
ATOM 638 N N . SER A 1 84 ? -5.005 1.111 -1.486 1.00 97.44 84 SER A N 1
ATOM 639 C CA . SER A 1 84 ? -6.411 1.035 -1.895 1.00 97.44 84 SER A CA 1
ATOM 640 C C . SER A 1 84 ? -6.564 0.678 -3.375 1.00 97.44 84 SER A C 1
ATOM 642 O O . SER A 1 84 ? -7.416 -0.134 -3.731 1.00 97.44 84 SER A O 1
ATOM 644 N N . GLU A 1 85 ? -5.722 1.244 -4.244 1.00 96.88 85 GLU A N 1
ATOM 645 C CA . GLU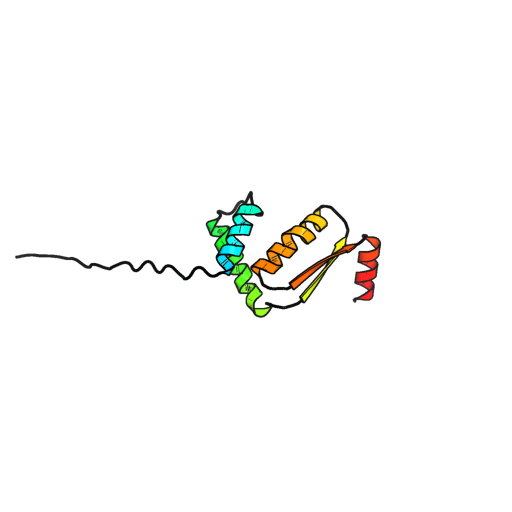 A 1 85 ? -5.723 0.956 -5.683 1.00 96.88 85 GLU A CA 1
ATOM 646 C C . GLU A 1 85 ? -5.279 -0.485 -5.994 1.00 96.88 85 GLU A C 1
ATOM 648 O O . GLU A 1 85 ? -5.836 -1.103 -6.898 1.00 96.88 85 GLU A O 1
ATOM 653 N N . ILE A 1 86 ? -4.316 -1.032 -5.245 1.00 95.75 86 ILE A N 1
ATOM 654 C CA . ILE A 1 86 ? -3.782 -2.389 -5.452 1.00 95.75 86 ILE A CA 1
ATOM 655 C C . ILE A 1 86 ? -4.719 -3.462 -4.882 1.00 95.75 86 ILE A C 1
ATOM 657 O O . ILE A 1 86 ? -4.919 -4.504 -5.499 1.00 95.75 86 ILE A O 1
ATOM 661 N N . THR A 1 87 ? -5.291 -3.233 -3.699 1.00 96.12 87 THR A N 1
ATOM 662 C CA . THR A 1 87 ? -6.061 -4.259 -2.968 1.00 96.12 87 THR A CA 1
ATOM 663 C C . THR A 1 87 ? -7.573 -4.139 -3.165 1.00 96.12 87 THR A C 1
ATOM 665 O O . THR A 1 87 ? -8.314 -5.106 -2.989 1.00 96.12 87 THR A O 1
ATOM 668 N N . GLY A 1 88 ? -8.064 -2.945 -3.507 1.00 95.62 88 GLY A N 1
ATOM 669 C CA . GLY A 1 88 ? -9.489 -2.620 -3.505 1.00 95.62 88 GLY A CA 1
ATOM 670 C C . GLY A 1 88 ? -10.107 -2.498 -2.105 1.00 95.62 88 GLY A C 1
ATOM 671 O O . GLY A 1 88 ? -11.333 -2.420 -1.995 1.00 95.62 88 GLY A O 1
ATOM 672 N N . ILE A 1 89 ? -9.299 -2.493 -1.042 1.00 97.25 89 ILE A N 1
ATOM 673 C CA . ILE A 1 89 ? -9.715 -2.118 0.315 1.00 97.25 89 ILE A CA 1
ATOM 674 C C . ILE A 1 89 ? -9.808 -0.591 0.373 1.00 97.25 89 ILE A C 1
ATOM 676 O O . ILE A 1 89 ? -8.951 0.113 -0.152 1.00 97.25 89 ILE A O 1
ATOM 680 N N . LYS A 1 90 ? -10.846 -0.056 1.009 1.00 97.69 90 LYS A N 1
ATOM 681 C CA . LYS A 1 90 ? -11.018 1.387 1.177 1.00 97.69 90 LYS A CA 1
ATOM 682 C C . LYS A 1 90 ? -10.314 1.831 2.455 1.00 97.69 90 LYS A C 1
ATOM 684 O O . LYS A 1 90 ? -10.846 1.656 3.551 1.00 97.69 90 LYS A O 1
ATOM 689 N N . LEU A 1 91 ? -9.124 2.400 2.313 1.00 97.50 91 LEU A N 1
ATOM 690 C CA . LEU A 1 91 ? -8.365 2.925 3.442 1.00 97.50 91 LEU A CA 1
ATOM 691 C C . LEU A 1 91 ? -8.594 4.430 3.597 1.00 97.50 91 LEU A C 1
ATOM 693 O O . LEU A 1 91 ? -8.346 5.206 2.673 1.00 97.50 91 LEU A O 1
ATOM 697 N N . LYS A 1 92 ? -9.029 4.846 4.785 1.00 96.88 92 LYS A N 1
ATOM 698 C CA . LYS A 1 92 ? -9.033 6.246 5.210 1.00 96.88 92 LYS A CA 1
ATOM 699 C C . LYS A 1 92 ? -7.931 6.445 6.243 1.00 96.88 92 LYS A C 1
ATOM 701 O O . LYS A 1 92 ? -7.949 5.791 7.281 1.00 96.88 92 LYS A O 1
ATOM 706 N N . HIS A 1 93 ? -6.994 7.347 5.967 1.00 97.31 93 HIS A N 1
ATOM 707 C CA . HIS A 1 93 ? -5.869 7.634 6.859 1.00 97.31 93 HIS A CA 1
ATOM 708 C C . HIS A 1 93 ? -5.915 9.091 7.318 1.00 97.31 93 HIS A C 1
ATOM 710 O O . HIS A 1 93 ? -5.538 9.994 6.572 1.00 97.31 93 HIS A O 1
ATOM 716 N N . ASP A 1 94 ? -6.391 9.307 8.542 1.00 95.19 94 ASP A N 1
ATOM 717 C CA . ASP A 1 94 ? -6.491 10.625 9.166 1.00 95.19 94 ASP A CA 1
ATOM 718 C C . ASP A 1 94 ? -5.213 10.961 9.954 1.00 95.19 94 ASP A C 1
ATOM 720 O O . ASP A 1 94 ? -4.607 10.089 10.581 1.00 95.19 94 ASP A O 1
ATOM 724 N N . LEU A 1 95 ? -4.839 12.241 9.963 1.00 95.25 95 L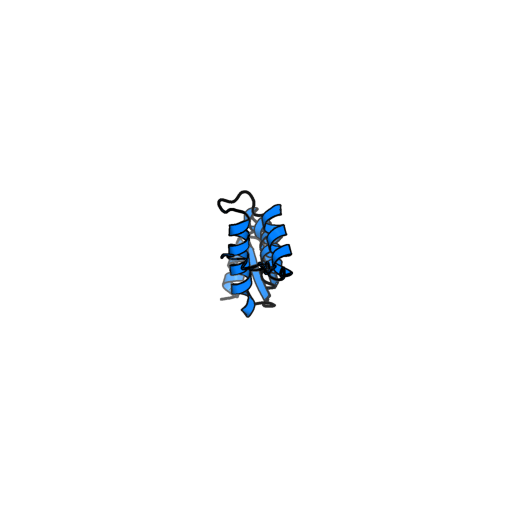EU A N 1
ATOM 725 C CA . LEU A 1 95 ? -3.713 12.762 10.741 1.00 95.25 95 LEU A CA 1
ATOM 726 C C . LEU A 1 95 ? -4.226 13.727 11.807 1.00 95.25 95 LEU A C 1
ATOM 728 O O . LEU A 1 95 ? -5.005 14.630 11.496 1.00 95.25 95 LEU A O 1
ATOM 732 N N . ILE A 1 96 ? -3.797 13.530 13.051 1.00 93.88 96 ILE A N 1
ATOM 733 C CA . ILE A 1 96 ? -4.141 14.378 14.204 1.00 93.88 96 ILE A CA 1
ATOM 734 C C . ILE A 1 96 ? -2.891 14.661 15.049 1.00 93.88 96 ILE A C 1
ATOM 736 O O . ILE A 1 96 ? -1.801 14.193 14.721 1.00 93.88 96 ILE A O 1
ATOM 740 N N . GLN A 1 97 ? -3.000 15.476 16.098 1.00 92.62 97 GLN A N 1
ATOM 741 C CA . GLN A 1 97 ? -1.876 15.710 17.012 1.00 92.62 97 GLN A CA 1
ATOM 742 C C . GLN A 1 97 ? -1.646 14.491 17.915 1.00 92.62 97 GLN A C 1
ATOM 744 O O . GLN A 1 97 ? -2.594 13.773 18.219 1.00 92.62 97 GLN A O 1
ATOM 749 N N . GLU A 1 98 ? -0.405 14.262 18.360 1.00 88.31 98 GLU A N 1
ATOM 750 C CA . GLU A 1 98 ? -0.024 13.073 19.149 1.00 88.31 98 GLU A CA 1
ATOM 751 C C . GLU A 1 98 ? -0.926 12.870 20.375 1.00 88.31 98 GLU A C 1
ATOM 753 O O . GLU A 1 98 ? -1.438 11.774 20.602 1.00 88.31 98 GLU A O 1
ATOM 758 N N . GLY A 1 99 ? -1.188 13.949 21.124 1.00 86.62 99 GLY A N 1
ATOM 759 C CA . GLY A 1 99 ? -2.060 13.910 22.300 1.00 86.62 99 GLY A CA 1
ATOM 760 C C . GLY A 1 99 ? -3.466 13.396 21.981 1.00 86.62 99 GLY A C 1
ATOM 761 O O . GLY A 1 99 ? -3.986 12.536 22.693 1.00 86.62 99 GLY A O 1
ATOM 762 N N . ASP A 1 100 ? -4.032 13.838 20.857 1.00 88.25 100 ASP A N 1
ATOM 763 C CA . ASP A 1 100 ? -5.362 13.425 20.407 1.00 88.25 100 ASP A CA 1
ATOM 764 C C . ASP A 1 100 ? -5.368 11.960 19.923 1.00 88.25 100 ASP A C 1
ATOM 766 O O . ASP A 1 100 ? -6.388 11.274 20.036 1.00 88.25 100 ASP A O 1
ATOM 770 N N . VAL A 1 101 ? -4.242 11.447 19.396 1.00 84.44 101 VAL A N 1
ATOM 771 C CA . VAL A 1 101 ? -4.096 10.023 19.024 1.00 84.44 101 VAL A CA 1
ATOM 772 C C . VAL A 1 101 ? -4.262 9.138 20.249 1.00 84.44 101 VAL A C 1
ATOM 774 O O . VAL A 1 101 ? -5.033 8.177 20.209 1.00 84.44 101 VAL A O 1
ATOM 777 N N . VAL A 1 102 ? -3.561 9.460 21.338 1.00 86.31 102 VAL A N 1
ATOM 778 C CA . VAL A 1 102 ? -3.592 8.661 22.569 1.00 86.31 102 VAL A CA 1
ATOM 779 C C . VAL A 1 102 ? -4.999 8.637 23.158 1.00 86.31 102 VAL A C 1
ATOM 781 O O . VAL A 1 102 ? -5.507 7.564 23.487 1.00 86.31 102 VAL A O 1
ATOM 784 N N . GLU A 1 103 ? -5.658 9.793 23.229 1.00 86.19 103 GLU A N 1
ATOM 785 C CA . GLU A 1 103 ? -7.032 9.894 23.726 1.00 86.19 103 GLU A CA 1
ATOM 786 C C . GLU A 1 103 ? -8.010 9.087 22.857 1.00 86.19 103 GLU A C 1
ATOM 788 O O . GLU A 1 103 ? -8.814 8.296 23.360 1.00 86.19 103 GLU A O 1
ATOM 793 N N . LYS A 1 104 ? -7.909 9.210 21.529 1.00 85.44 104 LYS A N 1
ATOM 794 C CA . LYS A 1 104 ? -8.777 8.475 20.603 1.00 85.44 104 LYS A CA 1
ATOM 795 C C . LYS A 1 104 ? -8.587 6.962 20.705 1.00 85.44 104 LYS A C 1
ATOM 797 O O . LYS A 1 104 ? -9.573 6.235 20.665 1.00 85.44 104 LYS A O 1
ATOM 802 N N . LEU A 1 105 ? -7.359 6.474 20.873 1.00 83.56 105 LEU A N 1
ATOM 803 C CA . LEU A 1 105 ? -7.107 5.043 21.067 1.00 83.56 105 LEU A CA 1
ATOM 804 C C . LEU A 1 105 ? -7.685 4.537 22.393 1.00 83.56 105 LEU A C 1
ATOM 806 O O . LEU A 1 105 ? -8.303 3.476 22.415 1.00 83.56 105 LEU A O 1
ATOM 810 N N . GLN A 1 106 ? -7.552 5.308 23.475 1.00 81.88 106 GLN A N 1
ATOM 811 C CA . GLN A 1 106 ? -8.115 4.945 24.780 1.00 81.88 106 GLN A CA 1
ATOM 812 C C . GLN A 1 106 ? -9.646 4.876 24.773 1.00 81.88 106 GLN A C 1
ATOM 814 O O . GLN A 1 106 ? -10.215 4.031 25.453 1.00 81.88 106 GLN A O 1
ATOM 819 N N . THR A 1 107 ? -10.318 5.735 24.006 1.00 83.69 107 THR A N 1
ATOM 820 C CA . THR A 1 107 ? -11.791 5.729 23.911 1.00 83.69 107 THR A CA 1
ATOM 821 C C . THR A 1 107 ? -12.360 4.595 23.053 1.00 83.69 107 THR A C 1
ATOM 823 O O . THR A 1 107 ? -13.562 4.344 23.121 1.00 83.69 107 THR A O 1
ATOM 826 N N . GLN A 1 108 ? -11.536 3.925 22.238 1.00 75.94 108 GLN A N 1
ATOM 827 C CA . GLN A 1 108 ? -11.969 2.841 21.345 1.00 75.94 108 GLN A CA 1
ATOM 828 C C . GLN A 1 108 ? -11.647 1.423 21.845 1.00 75.94 108 GLN A C 1
ATOM 830 O O . GLN A 1 108 ? -12.081 0.464 21.205 1.00 75.94 108 GLN A O 1
ATOM 835 N N . MET A 1 109 ? -10.904 1.281 22.949 1.00 68.94 109 MET A N 1
ATOM 836 C CA . MET A 1 109 ? -10.673 -0.003 23.634 1.00 68.94 109 MET A CA 1
ATOM 837 C C . MET A 1 109 ? -11.851 -0.397 24.525 1.00 68.94 109 MET A C 1
ATOM 839 O O . MET A 1 109 ? -12.125 -1.616 24.598 1.00 68.94 109 MET A O 1
#

Foldseek 3Di:
DDDDDDPPPPPPPPPPPCDPLLVLQLVCLVPPVPPDPDDSVVSSVVLLVVLVVLAVCAAAEDEAEEEPDPVLVCCQPPVQVSCCSNNNYHYHYHYDHPVVVVVVVVVVD

Sequence (109 aa):
MTSACALIAATALLAAPAKADDATIQKWIDSEFQPSTLSKADQLKELQWYAKAAEPFKGMEINVVSETITTHEYESRTLAKAFSEITGIKLKHDLIQEGDVVEKLQTQM

Radius of gyration: 22.3 Å; chains: 1; bounding box: 31×59×72 Å

pLDDT: mean 86.06, std 18.02, range [36.88, 98.0]

Secondary structure (DSSP, 8-state):
-------------------HHHHHHHHHHHHTS-S-SS-HHHHHHHHHHHHHHHGGGTT-EEEEEEES-HHHHHIIIIIHHHHHHHH--EEEEEEE-HHHHHHHHHHH-